Protein AF-A0A3M1UKP2-F1 (afdb_monomer_lite)

pLDDT: mean 76.38, std 10.35, range [46.41, 87.69]

Radius of gyration: 15.75 Å; chains: 1; bounding box: 36×18×48 Å

Sequence (84 aa):
MIQGIEIFTGLLFTILCVLMFQISFMGLCLAFILLAVMHHIPWENRIIQVLVYLPFALILLGVSLGAMSAFGMQTVFFGYGFHF

Structure (mmCIF, N/CA/C/O backbone):
data_AF-A0A3M1UKP2-F1
#
_entry.id   AF-A0A3M1UKP2-F1
#
loop_
_atom_site.group_PDB
_atom_site.id
_atom_s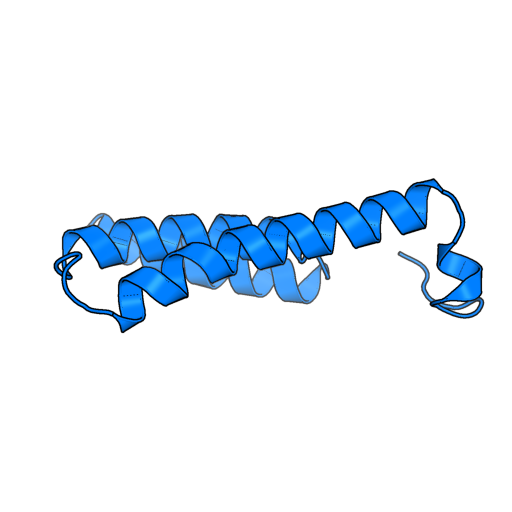ite.type_symbol
_atom_site.label_atom_id
_atom_site.label_alt_id
_atom_site.label_comp_id
_atom_site.label_asym_id
_atom_site.label_entity_id
_atom_site.label_seq_id
_atom_site.pdbx_PDB_ins_code
_atom_site.Cartn_x
_atom_site.Cartn_y
_atom_site.Cartn_z
_atom_site.occupancy
_atom_site.B_iso_or_equiv
_atom_site.auth_seq_id
_atom_site.auth_comp_id
_atom_site.auth_asym_id
_atom_site.auth_atom_id
_atom_site.pdbx_PDB_model_num
ATOM 1 N N . MET A 1 1 ? -0.133 4.849 23.549 1.00 58.12 1 MET A N 1
ATOM 2 C CA . MET A 1 1 ? 1.175 5.432 23.164 1.00 58.12 1 MET A CA 1
ATOM 3 C C . MET A 1 1 ? 1.756 4.753 21.923 1.00 58.12 1 MET A C 1
ATO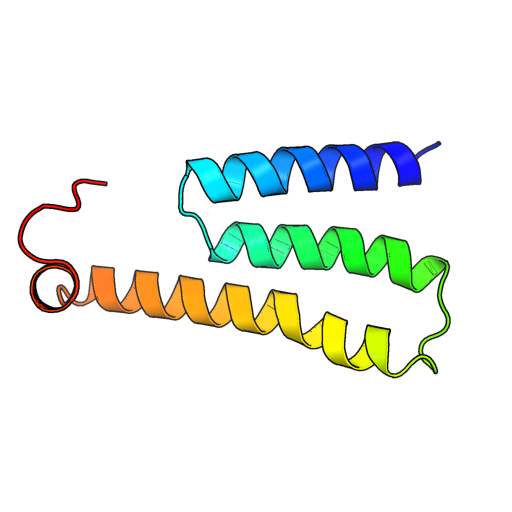M 5 O O . MET A 1 1 ? 2.145 5.463 21.011 1.00 58.12 1 MET A O 1
ATOM 9 N N . ILE A 1 2 ? 1.728 3.415 21.833 1.00 72.69 2 ILE A N 1
ATOM 10 C CA . ILE A 1 2 ? 2.262 2.652 20.686 1.00 72.69 2 ILE A CA 1
ATOM 11 C C . ILE A 1 2 ? 1.560 2.969 19.346 1.00 72.69 2 ILE A C 1
ATOM 13 O O . ILE A 1 2 ? 2.239 3.259 18.370 1.00 72.69 2 ILE A O 1
ATOM 17 N N . GLN A 1 3 ? 0.226 3.064 19.309 1.00 66.94 3 GLN A N 1
ATOM 18 C CA . GLN A 1 3 ? -0.497 3.324 18.049 1.00 66.94 3 GLN A CA 1
ATOM 19 C C . GLN A 1 3 ? -0.213 4.687 17.402 1.00 66.94 3 GLN A C 1
ATOM 21 O O . GLN A 1 3 ? -0.235 4.808 16.181 1.00 66.94 3 GLN A O 1
ATOM 26 N N . GLY A 1 4 ? 0.080 5.722 18.196 1.00 73.31 4 GLY A N 1
ATOM 27 C CA . GLY A 1 4 ? 0.478 7.022 17.643 1.00 73.31 4 GLY A CA 1
ATOM 28 C C . GLY A 1 4 ? 1.831 6.948 16.932 1.00 73.31 4 GLY A C 1
ATOM 29 O O . GLY A 1 4 ? 2.027 7.589 15.904 1.00 73.31 4 GLY A O 1
ATOM 30 N N . ILE A 1 5 ? 2.738 6.111 17.446 1.00 77.56 5 ILE A N 1
ATOM 31 C CA . ILE A 1 5 ? 4.044 5.843 16.838 1.00 77.56 5 ILE A CA 1
ATOM 32 C C . ILE A 1 5 ? 3.879 5.000 15.570 1.00 77.56 5 ILE A C 1
ATOM 34 O O . ILE A 1 5 ? 4.546 5.288 14.581 1.00 77.56 5 ILE A O 1
ATOM 38 N N . GLU A 1 6 ? 2.974 4.016 15.550 1.00 73.88 6 GLU A N 1
ATOM 39 C CA . GLU A 1 6 ? 2.666 3.233 14.340 1.00 73.88 6 GLU A CA 1
ATOM 40 C C . GLU A 1 6 ? 2.134 4.114 13.209 1.00 73.88 6 GLU A C 1
ATOM 42 O O . GLU A 1 6 ? 2.626 4.033 12.085 1.00 73.88 6 GLU A O 1
ATOM 47 N N . ILE A 1 7 ? 1.188 5.011 13.508 1.00 75.69 7 ILE A N 1
ATOM 48 C CA . ILE A 1 7 ? 0.633 5.929 12.506 1.00 75.69 7 ILE A CA 1
ATOM 49 C C . ILE A 1 7 ? 1.699 6.921 12.033 1.00 75.69 7 ILE A C 1
ATOM 51 O O . ILE A 1 7 ? 1.827 7.144 10.832 1.00 75.69 7 ILE A O 1
ATOM 55 N N . PHE A 1 8 ? 2.493 7.490 12.944 1.00 83.75 8 PHE A N 1
ATOM 56 C CA . PHE A 1 8 ? 3.558 8.428 12.579 1.00 83.75 8 PHE A CA 1
ATOM 57 C C . PHE A 1 8 ? 4.646 7.762 11.728 1.00 83.75 8 PHE A C 1
ATOM 59 O O . PHE A 1 8 ? 5.055 8.305 10.703 1.00 83.75 8 PHE A O 1
ATOM 66 N N . THR A 1 9 ? 5.076 6.560 12.117 1.00 81.00 9 THR A N 1
ATOM 67 C CA . THR A 1 9 ? 6.074 5.780 11.375 1.00 81.00 9 THR A CA 1
ATOM 68 C C . THR A 1 9 ? 5.525 5.372 10.015 1.00 81.00 9 THR A C 1
ATOM 70 O O . THR A 1 9 ? 6.215 5.532 9.014 1.00 81.00 9 THR A O 1
ATOM 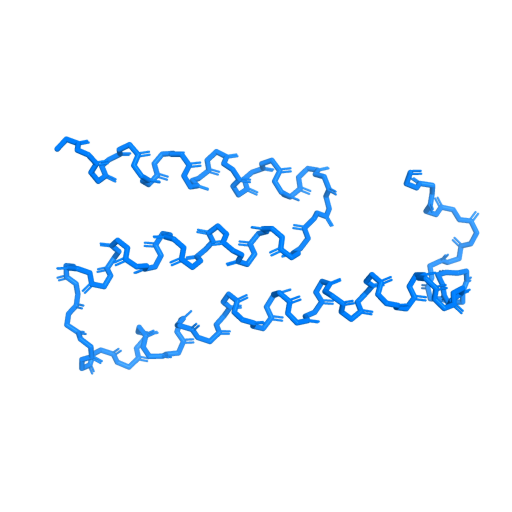73 N N . GLY A 1 10 ? 4.269 4.924 9.951 1.00 79.50 10 GLY A N 1
ATOM 74 C CA . GLY A 1 10 ? 3.598 4.608 8.696 1.00 79.50 10 GLY A CA 1
ATOM 75 C C . GLY A 1 10 ? 3.479 5.824 7.772 1.00 79.50 10 GLY A C 1
ATOM 76 O O . GLY A 1 10 ? 3.760 5.737 6.579 1.00 79.50 10 GLY A O 1
ATOM 77 N N . LEU A 1 11 ? 3.138 6.996 8.308 1.00 82.31 11 LEU A N 1
ATOM 78 C CA . LEU A 1 11 ? 3.068 8.227 7.523 1.00 82.31 11 LEU A CA 1
ATOM 79 C C . LEU A 1 11 ? 4.446 8.606 6.958 1.00 82.31 11 LEU A C 1
ATOM 81 O O . LEU A 1 11 ? 4.577 8.858 5.761 1.00 82.31 11 LEU A O 1
ATOM 85 N N . LEU A 1 12 ? 5.479 8.589 7.804 1.00 85.12 12 LEU A N 1
ATOM 86 C CA . LEU A 1 12 ? 6.851 8.909 7.411 1.00 85.12 12 LEU A CA 1
ATOM 87 C C . LEU A 1 12 ? 7.370 7.933 6.346 1.00 85.12 12 LEU A C 1
ATOM 89 O O . LEU A 1 12 ? 7.950 8.350 5.346 1.00 85.12 12 LEU A O 1
ATOM 93 N N . PHE A 1 13 ? 7.093 6.643 6.513 1.00 82.06 13 PHE A N 1
ATOM 94 C CA . PHE A 1 13 ? 7.494 5.607 5.568 1.00 82.06 13 PHE A CA 1
ATOM 95 C C . PHE A 1 13 ? 6.723 5.704 4.243 1.00 82.06 13 PHE A C 1
ATOM 97 O O . PHE A 1 13 ? 7.314 5.542 3.178 1.00 82.06 13 PHE A O 1
ATOM 104 N N . THR A 1 14 ? 5.437 6.068 4.279 1.00 79.81 14 THR A N 1
ATOM 105 C CA . THR A 1 14 ? 4.635 6.344 3.075 1.00 79.81 14 THR A CA 1
ATOM 106 C C . THR A 1 14 ? 5.216 7.515 2.279 1.00 79.81 14 THR A C 1
ATOM 108 O O . THR A 1 14 ? 5.361 7.409 1.063 1.00 79.81 14 THR A O 1
ATOM 111 N N . ILE A 1 15 ? 5.613 8.604 2.949 1.00 81.81 15 ILE A N 1
ATOM 112 C CA . ILE A 1 15 ? 6.251 9.766 2.304 1.00 81.81 15 ILE A CA 1
ATOM 113 C C . ILE A 1 15 ? 7.562 9.353 1.623 1.00 81.81 15 ILE A C 1
ATOM 115 O O . ILE A 1 15 ? 7.788 9.695 0.462 1.00 81.81 15 ILE A O 1
ATOM 119 N N . LEU A 1 16 ? 8.401 8.570 2.307 1.00 79.06 16 LEU A N 1
ATOM 120 C CA . LEU A 1 16 ? 9.646 8.054 1.732 1.00 79.06 16 LEU A CA 1
ATOM 121 C C . LEU A 1 16 ? 9.392 7.141 0.522 1.00 79.06 16 LEU A C 1
ATOM 123 O O . LEU A 1 16 ? 10.116 7.229 -0.467 1.00 79.06 16 LEU A O 1
ATOM 127 N N . CYS A 1 17 ? 8.339 6.318 0.555 1.00 78.44 17 CYS A N 1
ATOM 128 C CA . CYS A 1 17 ? 7.963 5.470 -0.579 1.00 78.44 17 CYS A CA 1
ATOM 129 C C . CYS A 1 17 ? 7.550 6.289 -1.809 1.00 78.44 17 CYS A C 1
ATOM 131 O O . CYS A 1 17 ? 7.890 5.906 -2.926 1.00 78.44 17 CYS A O 1
ATOM 133 N N . VAL A 1 18 ? 6.857 7.418 -1.620 1.00 77.25 18 VAL A N 1
ATOM 134 C CA . VAL A 1 18 ? 6.504 8.330 -2.721 1.00 77.25 18 VAL A CA 1
ATOM 135 C C . VAL A 1 18 ? 7.758 8.967 -3.322 1.00 77.25 18 VAL A C 1
ATOM 137 O O . VAL A 1 18 ? 7.894 8.994 -4.541 1.00 77.25 18 VAL A O 1
ATOM 140 N N . LEU A 1 19 ? 8.702 9.420 -2.488 1.00 74.75 19 LEU A N 1
ATOM 141 C CA . LEU A 1 19 ? 9.956 10.028 -2.956 1.00 74.75 19 LEU A CA 1
ATOM 142 C C . LEU A 1 19 ? 10.849 9.046 -3.729 1.00 74.75 19 LEU A C 1
ATOM 144 O O . LEU A 1 19 ? 11.519 9.444 -4.675 1.00 74.75 19 LEU A O 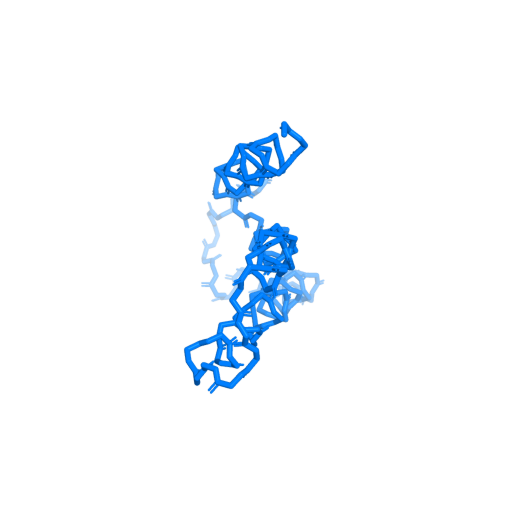1
ATOM 148 N N . MET A 1 20 ? 10.844 7.770 -3.342 1.00 75.12 20 MET A N 1
ATOM 149 C CA . MET A 1 20 ? 11.620 6.705 -3.988 1.00 75.12 20 MET A CA 1
ATOM 150 C C . MET A 1 20 ? 10.864 6.015 -5.136 1.00 75.12 20 MET A C 1
ATOM 152 O O . MET A 1 20 ? 11.342 5.014 -5.661 1.00 75.12 20 MET A O 1
ATOM 156 N N . PHE A 1 21 ? 9.668 6.498 -5.510 1.00 67.69 21 PHE A N 1
ATOM 157 C CA . PHE A 1 21 ? 8.790 5.856 -6.503 1.00 67.69 21 PHE A CA 1
ATOM 158 C C . PHE A 1 21 ? 8.501 4.368 -6.219 1.00 67.69 21 PHE A C 1
ATOM 160 O O . PHE A 1 21 ? 8.214 3.576 -7.120 1.00 67.69 21 PHE A O 1
ATOM 167 N N . GLN A 1 22 ? 8.527 3.964 -4.949 1.00 73.81 22 GLN A N 1
ATOM 168 C CA . GLN A 1 22 ? 8.453 2.562 -4.560 1.00 73.81 22 GLN A CA 1
ATOM 169 C C . GLN A 1 22 ? 7.027 2.165 -4.175 1.00 73.81 22 GLN A C 1
ATOM 171 O O . GLN A 1 22 ? 6.673 1.995 -3.005 1.00 73.81 22 GLN A O 1
ATOM 176 N N . ILE A 1 23 ? 6.202 1.998 -5.210 1.00 75.56 23 ILE A N 1
ATOM 177 C CA . ILE A 1 23 ? 4.758 1.725 -5.117 1.00 75.56 23 ILE A CA 1
ATOM 178 C C . ILE A 1 23 ? 4.472 0.453 -4.295 1.00 75.56 23 ILE A C 1
ATOM 180 O O . ILE A 1 23 ? 3.532 0.427 -3.499 1.00 75.56 23 ILE A O 1
ATOM 184 N N . SER A 1 24 ? 5.321 -0.578 -4.400 1.00 77.88 24 SER A N 1
ATOM 185 C CA . SER A 1 24 ? 5.160 -1.813 -3.618 1.00 77.88 24 SER A CA 1
ATOM 186 C C . SER A 1 24 ? 5.309 -1.590 -2.111 1.00 77.88 24 SER A C 1
ATOM 188 O O . SER A 1 24 ? 4.522 -2.119 -1.325 1.00 77.88 24 SER A O 1
ATOM 190 N N . PHE A 1 25 ? 6.297 -0.792 -1.687 1.00 77.06 25 PHE A N 1
ATOM 191 C CA . PHE A 1 25 ? 6.495 -0.498 -0.264 1.00 77.06 25 PHE A CA 1
ATOM 192 C C . PHE A 1 25 ? 5.430 0.452 0.281 1.00 77.06 25 PHE A C 1
ATOM 194 O O . PHE A 1 25 ? 5.042 0.322 1.442 1.00 77.06 25 PHE A O 1
ATOM 201 N N . MET A 1 26 ? 4.876 1.322 -0.567 1.00 80.06 26 MET A N 1
ATOM 202 C CA . MET A 1 26 ? 3.718 2.140 -0.213 1.00 80.06 26 MET A CA 1
ATOM 203 C C . MET A 1 26 ? 2.502 1.270 0.148 1.00 80.06 26 MET A C 1
ATOM 205 O O . MET A 1 26 ? 1.845 1.525 1.157 1.00 80.06 26 MET A O 1
ATOM 209 N N . GLY A 1 27 ? 2.237 0.209 -0.624 1.00 81.69 27 GLY A N 1
ATOM 210 C CA . GLY A 1 27 ? 1.171 -0.750 -0.323 1.00 81.69 27 GLY A CA 1
ATOM 211 C C . GLY A 1 27 ? 1.388 -1.490 1.002 1.00 81.69 27 GLY A C 1
ATOM 212 O O . GLY A 1 27 ? 0.474 -1.572 1.817 1.00 81.69 27 GLY A O 1
ATOM 213 N N . LEU A 1 28 ? 2.612 -1.953 1.277 1.00 80.25 28 LEU A N 1
ATOM 214 C CA . LEU A 1 28 ? 2.951 -2.578 2.565 1.00 80.25 28 LEU A CA 1
ATOM 215 C C . LEU A 1 28 ? 2.751 -1.622 3.746 1.00 80.25 28 LEU A C 1
ATOM 217 O O . LEU A 1 28 ? 2.209 -2.010 4.779 1.00 80.25 28 LEU A O 1
ATOM 221 N N . CYS A 1 29 ? 3.146 -0.363 3.587 1.00 83.25 29 CYS A N 1
ATOM 222 C CA . CYS A 1 29 ? 2.990 0.639 4.629 1.00 83.25 29 CYS A CA 1
ATOM 223 C C . CYS A 1 29 ? 1.514 0.923 4.946 1.00 83.25 29 CYS A C 1
ATOM 225 O O . CYS A 1 29 ? 1.105 0.913 6.108 1.00 83.25 29 CYS A O 1
ATOM 227 N N . LEU A 1 30 ? 0.696 1.079 3.902 1.00 81.62 30 LEU A N 1
ATOM 228 C CA . LEU A 1 30 ? -0.752 1.213 4.033 1.00 81.62 30 LEU A CA 1
ATOM 229 C C . LEU A 1 30 ? -1.384 0.005 4.728 1.00 81.62 30 LEU A C 1
ATOM 231 O O . LEU A 1 30 ? -2.279 0.201 5.543 1.00 81.62 30 LEU A O 1
ATOM 235 N N . ALA A 1 31 ? -0.903 -1.217 4.476 1.00 84.25 31 ALA A N 1
ATOM 236 C CA . ALA A 1 31 ? -1.394 -2.413 5.162 1.00 84.25 31 ALA A CA 1
ATOM 237 C C . ALA A 1 31 ? -1.159 -2.353 6.681 1.00 84.25 31 ALA A C 1
ATOM 239 O O . ALA A 1 31 ? -2.066 -2.673 7.448 1.00 84.25 31 ALA A O 1
ATOM 240 N N . PHE A 1 32 ? 0.019 -1.897 7.124 1.00 81.88 32 PHE A N 1
ATOM 241 C CA . PHE A 1 32 ? 0.319 -1.740 8.552 1.00 81.88 32 PHE A CA 1
ATOM 242 C C . PHE A 1 32 ? -0.544 -0.662 9.215 1.00 81.88 32 PHE A C 1
ATOM 244 O O . PHE A 1 32 ? -1.082 -0.888 10.298 1.00 81.88 32 PHE A O 1
ATOM 251 N N . ILE A 1 33 ? -0.741 0.483 8.551 1.00 81.19 33 ILE A N 1
ATOM 252 C CA . ILE A 1 33 ? -1.638 1.535 9.056 1.00 81.19 33 ILE A CA 1
ATOM 253 C C . ILE A 1 33 ? -3.070 1.001 9.146 1.00 81.19 33 ILE A C 1
ATOM 255 O O . ILE A 1 33 ? -3.756 1.216 10.146 1.00 81.19 33 ILE A O 1
ATOM 259 N N . LEU A 1 34 ? -3.520 0.279 8.119 1.00 82.25 34 LEU A N 1
ATOM 260 C CA . LEU A 1 34 ? -4.865 -0.266 8.080 1.00 82.25 34 LEU A CA 1
ATOM 261 C C . LEU A 1 34 ? -5.089 -1.296 9.188 1.00 82.25 34 LEU A C 1
ATOM 263 O O . LEU A 1 34 ? -6.128 -1.262 9.836 1.00 82.25 34 LEU A O 1
ATOM 267 N N . LEU A 1 35 ? -4.099 -2.142 9.473 1.00 81.69 35 LEU A N 1
ATOM 268 C CA . LEU A 1 35 ? -4.157 -3.100 10.574 1.00 81.69 35 LEU A CA 1
ATOM 269 C C . LEU A 1 35 ? -4.378 -2.397 11.926 1.00 81.69 35 LEU A C 1
ATOM 271 O O . LEU A 1 35 ? -5.252 -2.799 12.696 1.00 81.69 35 LEU A O 1
ATOM 275 N N . ALA A 1 36 ? -3.658 -1.300 12.181 1.00 80.31 36 ALA A N 1
ATOM 276 C CA . ALA A 1 36 ? -3.842 -0.493 13.387 1.00 80.31 36 ALA A CA 1
ATOM 277 C C . ALA A 1 36 ? -5.225 0.189 13.442 1.00 80.31 36 ALA A C 1
ATOM 279 O O . ALA A 1 36 ? -5.812 0.316 14.519 1.00 80.31 36 ALA A O 1
ATOM 280 N N . VAL A 1 37 ? -5.769 0.604 12.292 1.00 78.94 37 VAL A N 1
ATOM 281 C CA . VAL A 1 37 ? -7.110 1.206 12.176 1.00 78.94 37 VAL A CA 1
ATOM 282 C C . VAL A 1 37 ? -8.217 0.174 12.417 1.00 78.94 37 VAL A C 1
ATOM 284 O O . VAL A 1 37 ? -9.197 0.471 13.099 1.00 78.94 37 VAL A O 1
ATOM 287 N N . MET A 1 38 ? -8.057 -1.053 11.922 1.00 81.00 38 MET A N 1
ATOM 288 C CA . MET A 1 38 ? -9.027 -2.143 12.101 1.00 81.00 38 MET A CA 1
ATOM 289 C C . MET A 1 38 ? -9.131 -2.622 13.549 1.00 81.00 38 MET A C 1
ATOM 291 O O . MET A 1 38 ? -10.141 -3.198 13.937 1.00 81.00 38 MET A O 1
ATOM 295 N N . HIS A 1 39 ? -8.127 -2.328 14.374 1.00 80.62 39 HIS A N 1
ATOM 296 C CA . HIS A 1 39 ? -8.209 -2.528 15.818 1.00 80.62 39 HIS A CA 1
ATOM 297 C C . HIS A 1 39 ? -9.237 -1.610 16.502 1.00 80.62 39 HIS A C 1
ATOM 299 O O . HIS A 1 39 ? -9.736 -1.950 17.572 1.00 80.62 39 HIS A O 1
ATOM 305 N N . HIS A 1 40 ? -9.558 -0.460 15.900 1.00 78.75 40 HIS A N 1
ATOM 306 C CA . HIS A 1 40 ? -10.528 0.507 16.430 1.00 78.75 40 HIS A CA 1
ATOM 307 C C . HIS A 1 40 ? -11.860 0.503 15.684 1.00 78.75 40 HIS A C 1
ATOM 309 O O . HIS A 1 40 ? -12.880 0.888 16.253 1.00 78.75 40 HIS A O 1
ATOM 315 N N . ILE A 1 41 ? -11.862 0.095 14.413 1.00 82.44 41 ILE A N 1
ATOM 316 C CA . ILE A 1 41 ? -13.049 0.123 13.557 1.00 82.44 41 ILE A CA 1
ATOM 317 C C . ILE A 1 41 ? -13.546 -1.305 13.311 1.00 82.44 41 ILE A C 1
ATOM 319 O O . ILE A 1 41 ? -12.783 -2.132 12.812 1.00 82.44 41 ILE A O 1
ATOM 323 N N . PRO A 1 42 ? -14.829 -1.604 13.586 1.00 80.12 42 PRO A N 1
ATOM 324 C CA . PRO A 1 42 ? -15.385 -2.927 13.341 1.00 80.12 42 PRO A CA 1
ATOM 325 C C . PRO A 1 42 ? -15.389 -3.272 11.846 1.00 80.12 42 PRO A C 1
ATOM 327 O O . PRO A 1 42 ? -15.673 -2.434 10.985 1.00 80.12 42 PRO A O 1
ATOM 330 N N . TRP A 1 43 ? -15.140 -4.549 11.546 1.00 80.31 43 TRP A N 1
ATOM 331 C CA . TRP A 1 43 ? -15.101 -5.107 10.186 1.00 80.31 43 TRP A CA 1
ATOM 332 C C . TRP A 1 43 ? -16.418 -4.946 9.396 1.00 80.31 43 TRP A C 1
ATOM 334 O O . TRP A 1 43 ? -16.426 -5.044 8.169 1.00 80.31 43 TRP A O 1
ATOM 344 N N . GLU A 1 44 ? -17.544 -4.675 10.065 1.00 86.12 44 GLU A N 1
ATOM 345 C CA . GLU A 1 44 ? -18.844 -4.437 9.414 1.00 86.12 44 GLU A CA 1
ATOM 346 C C . GLU A 1 44 ? -18.864 -3.185 8.524 1.00 86.12 44 GLU A C 1
ATOM 348 O O . GLU A 1 44 ? -19.737 -3.034 7.666 1.00 86.12 44 GLU A O 1
ATOM 353 N N . ASN A 1 45 ? -17.892 -2.284 8.686 1.00 83.50 45 ASN A N 1
ATOM 354 C CA . ASN A 1 45 ? -17.826 -1.074 7.889 1.00 83.50 45 ASN A CA 1
ATOM 355 C C . ASN A 1 45 ? -17.347 -1.389 6.459 1.00 83.50 45 ASN A C 1
ATOM 357 O O . ASN A 1 45 ? -16.179 -1.711 6.234 1.00 83.50 45 ASN A O 1
ATOM 361 N N . ARG A 1 46 ? -18.241 -1.251 5.469 1.00 83.44 46 ARG A N 1
ATOM 362 C CA . ARG A 1 46 ? -17.946 -1.528 4.046 1.00 83.44 46 ARG A CA 1
ATOM 363 C C . ARG A 1 46 ? -16.724 -0.771 3.522 1.00 83.44 46 ARG A C 1
ATOM 365 O O . ARG A 1 46 ? -16.018 -1.283 2.661 1.00 83.44 46 ARG A O 1
ATOM 372 N N . ILE A 1 47 ? -16.453 0.422 4.055 1.00 85.06 47 ILE A N 1
ATOM 373 C CA . ILE A 1 47 ? -15.275 1.215 3.679 1.00 85.06 47 ILE A CA 1
ATOM 374 C C . ILE A 1 47 ? -13.991 0.456 4.017 1.00 85.06 47 ILE A C 1
ATOM 376 O O . ILE A 1 47 ? -13.115 0.358 3.167 1.00 85.06 47 ILE A O 1
ATOM 380 N N . ILE A 1 48 ? -13.898 -0.127 5.216 1.00 83.12 48 ILE A N 1
ATOM 381 C CA . ILE A 1 48 ? -12.724 -0.888 5.664 1.00 83.12 48 ILE A CA 1
ATOM 382 C C . ILE A 1 48 ? -12.532 -2.135 4.807 1.00 83.12 48 ILE A C 1
ATOM 384 O O . ILE A 1 48 ? -11.413 -2.412 4.387 1.00 83.12 48 ILE A O 1
ATOM 388 N N . GLN A 1 49 ? -13.619 -2.836 4.477 1.00 83.94 49 GLN A N 1
ATOM 389 C CA . GLN A 1 49 ? -13.561 -4.012 3.606 1.00 83.94 49 GLN A CA 1
ATOM 390 C C . GLN A 1 49 ? -12.963 -3.677 2.235 1.00 83.94 49 GLN A C 1
ATOM 392 O O . GLN A 1 49 ? -12.139 -4.431 1.730 1.00 83.94 49 GLN A O 1
ATOM 397 N N . VAL A 1 50 ? -13.319 -2.526 1.654 1.00 85.50 50 VAL A N 1
ATOM 398 C CA . VAL A 1 50 ? -12.730 -2.059 0.388 1.00 85.50 50 VAL A CA 1
ATOM 399 C C . VAL A 1 50 ? -11.284 -1.592 0.584 1.00 85.50 50 VAL A C 1
ATOM 401 O O . VAL A 1 50 ? -10.414 -1.934 -0.217 1.00 85.50 50 VAL A O 1
ATOM 404 N N . LEU A 1 51 ? -11.003 -0.851 1.661 1.00 85.44 51 LEU A N 1
ATOM 405 C CA . LEU A 1 51 ? -9.671 -0.311 1.951 1.00 85.44 51 LEU A CA 1
ATOM 406 C C . LEU A 1 51 ? -8.625 -1.409 2.179 1.00 85.44 51 LEU A C 1
ATOM 408 O O . LEU A 1 51 ? -7.461 -1.184 1.868 1.00 85.44 51 LEU A O 1
ATOM 412 N N . VAL A 1 52 ? -9.030 -2.595 2.651 1.00 86.19 52 VAL A N 1
ATOM 413 C CA . VAL A 1 52 ? -8.148 -3.768 2.798 1.00 86.19 52 VAL A CA 1
ATOM 414 C C . VAL A 1 52 ? -7.560 -4.213 1.466 1.00 86.19 52 VAL A C 1
ATOM 416 O O . VAL A 1 52 ? -6.413 -4.641 1.445 1.00 86.19 52 VAL A O 1
ATOM 419 N N . TYR A 1 53 ? -8.280 -4.078 0.351 1.00 86.38 53 TYR A N 1
ATOM 420 C CA . TYR A 1 53 ? -7.772 -4.487 -0.963 1.00 86.38 53 TYR A CA 1
ATOM 421 C C . TYR A 1 53 ? -6.788 -3.484 -1.576 1.00 86.38 53 TYR A C 1
ATOM 423 O O . TYR A 1 53 ? -5.949 -3.870 -2.390 1.00 86.38 53 TYR A O 1
ATOM 431 N N . LEU A 1 54 ? -6.855 -2.213 -1.169 1.00 86.12 54 LEU A N 1
ATOM 432 C CA . LEU A 1 54 ? -5.987 -1.141 -1.659 1.00 86.12 54 LEU A CA 1
ATOM 433 C C . LEU A 1 54 ? -4.477 -1.452 -1.513 1.00 86.12 54 LEU A C 1
ATOM 435 O O . LEU A 1 54 ? -3.769 -1.363 -2.519 1.00 86.12 54 LEU A O 1
ATOM 439 N N . PRO A 1 55 ? -3.950 -1.846 -0.333 1.00 85.88 55 PRO A N 1
ATOM 440 C CA . PRO A 1 55 ? -2.533 -2.167 -0.188 1.00 85.88 55 PRO A CA 1
ATOM 441 C C . PRO A 1 55 ? -2.097 -3.344 -1.068 1.00 85.88 55 PRO A C 1
ATOM 443 O O . PRO A 1 55 ? -1.028 -3.284 -1.674 1.00 85.88 55 PRO A O 1
ATOM 446 N N . PHE A 1 56 ? -2.928 -4.382 -1.210 1.00 85.31 56 PHE A N 1
ATOM 447 C CA . PHE A 1 56 ? -2.619 -5.518 -2.084 1.00 85.31 56 PHE A CA 1
ATOM 448 C C . PHE A 1 56 ? -2.585 -5.113 -3.557 1.00 85.31 56 PHE A C 1
ATOM 450 O O . PHE A 1 56 ? -1.679 -5.528 -4.276 1.00 85.31 56 PHE A O 1
ATOM 457 N N . ALA A 1 57 ? -3.520 -4.269 -3.997 1.00 87.69 57 ALA A N 1
ATOM 458 C CA . ALA A 1 57 ? -3.531 -3.746 -5.359 1.00 87.69 57 ALA A CA 1
ATOM 459 C C . ALA A 1 57 ? -2.262 -2.933 -5.665 1.00 87.69 57 ALA A C 1
ATOM 461 O O . ALA A 1 57 ? -1.674 -3.104 -6.731 1.00 87.69 57 ALA A O 1
ATOM 462 N N . LEU A 1 58 ? -1.799 -2.109 -4.717 1.00 84.75 58 LEU A N 1
ATOM 463 C CA . LEU A 1 58 ? -0.557 -1.337 -4.849 1.00 84.75 58 LEU A CA 1
ATOM 464 C C . LEU A 1 58 ? 0.688 -2.231 -4.898 1.00 84.75 58 LEU A C 1
ATOM 466 O O . LEU A 1 58 ? 1.557 -2.013 -5.741 1.00 84.75 58 LEU A O 1
ATOM 470 N N . ILE A 1 59 ? 0.764 -3.260 -4.048 1.00 85.31 59 ILE A N 1
ATOM 471 C CA . ILE A 1 59 ? 1.859 -4.242 -4.085 1.00 85.31 59 ILE A CA 1
ATOM 472 C C . ILE A 1 59 ? 1.881 -4.950 -5.437 1.00 85.31 59 ILE A C 1
ATOM 474 O O . ILE A 1 59 ? 2.932 -5.045 -6.065 1.00 85.31 59 ILE A O 1
ATOM 478 N N . LEU A 1 60 ? 0.724 -5.414 -5.906 1.00 86.81 60 LEU A N 1
ATOM 479 C CA . LEU A 1 60 ? 0.616 -6.150 -7.158 1.00 86.81 60 LEU A CA 1
ATOM 480 C C . LEU A 1 60 ? 0.967 -5.262 -8.359 1.00 86.81 60 LEU A C 1
ATOM 482 O O . LEU A 1 60 ? 1.695 -5.707 -9.244 1.00 86.81 60 LEU A O 1
ATOM 486 N N . LEU A 1 61 ? 0.551 -3.991 -8.351 1.00 84.94 61 LEU A N 1
ATOM 487 C CA . LEU A 1 61 ? 0.974 -2.991 -9.336 1.00 84.94 61 LEU A CA 1
ATOM 488 C C . LEU A 1 61 ? 2.486 -2.771 -9.319 1.00 84.94 61 LEU A C 1
ATOM 490 O O . LEU A 1 61 ? 3.119 -2.852 -10.366 1.00 84.94 61 LEU A O 1
ATOM 494 N N . GLY A 1 62 ? 3.076 -2.518 -8.151 1.00 81.62 62 GLY A N 1
ATOM 495 C CA . GLY A 1 62 ? 4.510 -2.263 -8.048 1.00 81.62 62 GLY A CA 1
ATOM 496 C C . GLY A 1 62 ? 5.354 -3.480 -8.441 1.00 81.62 62 GLY A C 1
ATOM 497 O O . GLY A 1 62 ? 6.343 -3.333 -9.155 1.00 81.62 62 GLY A O 1
ATOM 498 N N . VAL A 1 63 ? 4.932 -4.693 -8.068 1.00 82.56 63 VAL A N 1
ATOM 499 C CA . VAL A 1 63 ? 5.562 -5.946 -8.518 1.00 82.56 63 VAL A CA 1
ATOM 500 C C . VAL A 1 63 ? 5.420 -6.116 -10.027 1.00 82.56 63 VAL A C 1
ATOM 502 O O . VAL A 1 63 ? 6.392 -6.477 -10.681 1.00 82.56 63 VAL A O 1
ATOM 505 N N . SER A 1 64 ? 4.252 -5.815 -10.597 1.00 83.69 64 SER A N 1
ATOM 506 C CA . SER A 1 64 ? 4.037 -5.890 -12.047 1.00 83.69 64 SER A CA 1
ATOM 507 C C . SER A 1 64 ? 4.939 -4.907 -12.795 1.00 83.69 64 SER A C 1
ATOM 509 O O . SER A 1 64 ? 5.590 -5.292 -13.762 1.00 83.69 64 SER A O 1
ATOM 511 N N . LEU A 1 65 ? 5.054 -3.666 -12.312 1.00 79.62 65 LEU A N 1
ATOM 512 C CA . LEU A 1 65 ? 5.947 -2.652 -12.879 1.00 79.62 65 LEU A CA 1
ATOM 513 C C . LEU A 1 65 ? 7.425 -3.058 -12.759 1.00 79.62 65 LEU 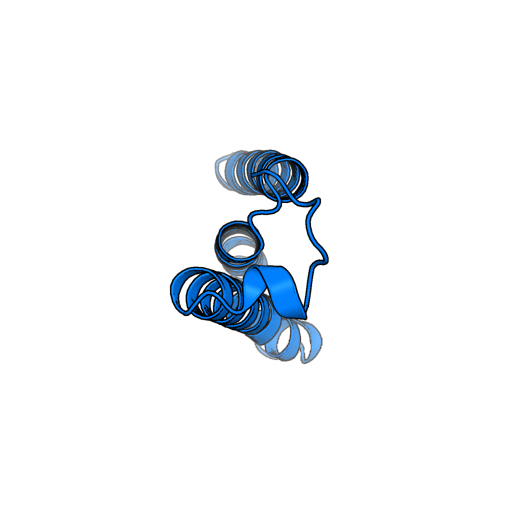A C 1
ATOM 515 O O . LEU A 1 65 ? 8.172 -2.940 -13.729 1.00 79.62 65 LEU A O 1
ATOM 519 N N . GLY A 1 66 ? 7.838 -3.596 -11.607 1.00 77.31 66 GLY A N 1
ATOM 520 C CA . GLY A 1 66 ? 9.188 -4.127 -11.402 1.00 77.31 66 GLY A CA 1
ATOM 521 C C . GLY A 1 66 ? 9.493 -5.335 -12.293 1.00 77.31 66 GLY A C 1
ATOM 522 O O . GLY A 1 66 ? 10.574 -5.421 -12.872 1.00 77.31 66 GLY A O 1
ATOM 523 N N . ALA A 1 67 ? 8.525 -6.233 -12.485 1.00 80.69 67 ALA A N 1
ATOM 524 C CA . ALA A 1 67 ? 8.651 -7.349 -13.414 1.00 80.69 67 ALA A CA 1
ATOM 525 C C . ALA A 1 67 ? 8.793 -6.848 -14.859 1.00 80.69 67 ALA A C 1
ATOM 527 O O . ALA A 1 67 ? 9.700 -7.278 -15.566 1.00 80.69 67 ALA A O 1
ATOM 528 N N . MET A 1 68 ? 7.965 -5.891 -15.293 1.00 77.56 68 MET A N 1
ATOM 529 C CA . MET A 1 68 ? 8.068 -5.284 -16.627 1.00 77.56 68 MET A CA 1
ATOM 530 C C . MET A 1 68 ? 9.422 -4.593 -16.858 1.00 77.56 68 MET A C 1
ATOM 532 O O . MET A 1 68 ? 9.962 -4.674 -17.962 1.00 77.56 68 MET A O 1
ATOM 536 N N . SER A 1 69 ? 9.985 -3.959 -15.824 1.00 72.75 69 SER A N 1
ATOM 537 C CA . SER A 1 69 ? 11.354 -3.425 -15.834 1.00 72.75 69 SER A CA 1
ATOM 538 C C . SER A 1 69 ? 12.395 -4.532 -16.038 1.00 72.75 69 SER A C 1
ATOM 540 O O . SER A 1 69 ? 13.208 -4.436 -16.956 1.00 72.75 69 SER A O 1
ATOM 542 N N . ALA A 1 70 ? 12.316 -5.625 -15.270 1.00 73.44 70 ALA A N 1
ATOM 543 C CA . ALA A 1 70 ? 13.231 -6.763 -15.385 1.00 73.44 70 ALA A CA 1
ATOM 544 C C . ALA A 1 70 ? 13.147 -7.481 -16.746 1.00 73.44 70 ALA A C 1
ATOM 546 O O . ALA A 1 70 ? 14.159 -7.957 -17.256 1.00 73.44 70 ALA A O 1
ATOM 547 N N . PHE A 1 71 ? 11.965 -7.514 -17.370 1.00 77.19 71 PHE A N 1
ATOM 548 C CA . PHE A 1 71 ? 11.771 -8.019 -18.736 1.00 77.19 71 PHE A CA 1
ATOM 549 C C . PHE A 1 71 ? 12.221 -7.031 -19.831 1.00 77.19 71 PHE A C 1
ATOM 551 O O . PHE A 1 71 ? 12.030 -7.304 -21.015 1.00 77.19 71 PHE A O 1
ATOM 558 N N . GLY A 1 72 ? 12.812 -5.886 -19.472 1.00 66.62 72 GLY A N 1
ATOM 559 C CA . GLY A 1 72 ? 13.357 -4.913 -20.421 1.00 66.62 72 GLY A CA 1
ATOM 560 C C . GLY A 1 72 ? 12.306 -4.061 -21.140 1.00 66.62 72 GLY A C 1
ATOM 561 O O . GLY A 1 72 ? 12.658 -3.288 -22.027 1.00 66.62 72 GLY A O 1
ATOM 562 N N . MET A 1 73 ? 11.026 -4.137 -20.750 1.00 64.50 73 MET A N 1
ATOM 563 C CA . MET A 1 73 ? 9.944 -3.321 -21.330 1.00 64.50 73 MET A CA 1
ATOM 564 C C . MET A 1 73 ? 9.944 -1.871 -20.831 1.00 64.50 73 MET A C 1
ATOM 566 O O . MET A 1 73 ? 9.117 -1.060 -21.253 1.00 64.50 73 MET A O 1
ATOM 570 N N . GLN A 1 74 ? 10.880 -1.522 -19.949 1.00 59.97 74 GLN A N 1
ATOM 571 C CA . GLN A 1 74 ? 10.996 -0.181 -19.392 1.00 59.97 74 GLN A CA 1
ATOM 572 C C . GLN A 1 74 ? 11.210 0.871 -20.482 1.00 59.97 74 GLN A C 1
ATOM 574 O O . GLN A 1 74 ? 10.570 1.910 -20.445 1.00 59.97 74 GLN A O 1
ATOM 579 N N . THR A 1 75 ? 12.000 0.562 -21.512 1.00 56.16 75 THR A N 1
ATOM 580 C CA . THR A 1 75 ? 12.284 1.466 -22.640 1.00 56.16 75 THR A CA 1
ATOM 581 C C . THR A 1 75 ? 11.098 1.671 -23.590 1.00 56.16 75 THR A C 1
ATOM 583 O O . THR A 1 75 ? 11.064 2.672 -24.303 1.00 56.16 75 THR A O 1
ATOM 586 N N . VAL A 1 76 ? 10.126 0.749 -23.597 1.00 60.00 76 VAL A N 1
ATOM 587 C CA . VAL A 1 76 ? 8.939 0.784 -24.473 1.00 60.00 76 VAL A CA 1
ATOM 588 C C . VAL A 1 76 ? 7.808 1.604 -23.849 1.00 60.00 76 VAL A C 1
ATOM 590 O O . VAL A 1 76 ? 7.130 2.345 -24.555 1.00 60.00 76 VAL A O 1
ATOM 593 N N . PHE A 1 77 ? 7.618 1.505 -22.529 1.00 56.91 77 PHE A N 1
ATOM 594 C CA . PHE A 1 77 ? 6.575 2.250 -21.807 1.00 56.91 77 PHE A CA 1
ATOM 595 C C . PHE A 1 77 ? 7.065 3.578 -21.219 1.00 56.91 77 PHE A C 1
ATOM 597 O O . PHE A 1 77 ? 6.288 4.520 -21.087 1.00 56.91 77 PHE A O 1
ATOM 604 N N . PHE A 1 78 ? 8.352 3.671 -20.897 1.00 59.75 78 PHE A N 1
ATOM 605 C CA . PHE A 1 78 ? 8.988 4.837 -20.304 1.00 59.75 78 PHE A CA 1
ATOM 606 C C . PHE A 1 78 ? 10.163 5.213 -21.211 1.00 59.75 78 PHE A C 1
ATOM 608 O O . PHE A 1 78 ? 11.287 4.758 -21.018 1.00 59.75 78 PHE A O 1
ATOM 615 N N . GLY A 1 79 ? 9.884 5.973 -22.277 1.00 51.41 79 GLY A N 1
ATOM 616 C CA . GLY A 1 79 ? 10.881 6.328 -23.292 1.00 51.41 79 GLY A CA 1
ATOM 617 C C . GLY A 1 79 ? 12.202 6.798 -22.675 1.00 51.41 79 GLY A C 1
ATOM 618 O O . GLY A 1 79 ? 12.170 7.591 -21.743 1.00 51.41 79 GLY A O 1
ATOM 619 N N . TYR A 1 80 ? 13.316 6.249 -23.178 1.00 51.50 80 TYR A N 1
ATOM 620 C CA . TYR A 1 80 ? 14.758 6.544 -22.995 1.00 51.50 80 TYR A CA 1
ATOM 621 C C . TYR A 1 80 ? 15.218 7.630 -21.979 1.00 51.50 80 TYR A C 1
ATOM 623 O O . TYR A 1 80 ? 16.136 8.395 -22.268 1.00 51.50 80 TYR A O 1
ATOM 631 N N . GLY A 1 81 ? 14.613 7.732 -20.793 1.00 50.16 81 GLY A N 1
ATOM 632 C CA . GLY A 1 81 ? 14.818 8.890 -19.912 1.00 50.16 81 GLY A CA 1
ATOM 633 C C . GLY A 1 81 ? 14.437 8.712 -18.444 1.00 50.16 81 GLY A C 1
ATOM 634 O O . GLY A 1 81 ? 14.769 9.578 -17.640 1.00 50.16 81 GLY A O 1
ATOM 635 N N . PHE A 1 82 ? 13.815 7.599 -18.049 1.00 48.47 82 PHE A N 1
ATOM 636 C CA . PHE A 1 82 ? 13.726 7.245 -16.632 1.00 48.47 82 PHE A CA 1
ATOM 637 C C . PHE A 1 82 ? 15.009 6.510 -16.238 1.00 48.47 82 PHE A C 1
ATOM 639 O O . PHE A 1 82 ? 15.097 5.292 -16.339 1.00 48.47 82 PHE A O 1
ATOM 646 N N . HIS A 1 83 ? 16.030 7.278 -15.861 1.00 46.41 83 HIS A N 1
ATOM 647 C CA . HIS A 1 83 ? 17.146 6.783 -15.059 1.00 46.41 83 HIS A CA 1
ATOM 648 C C . HIS A 1 83 ? 16.646 6.640 -13.614 1.00 46.41 83 HIS A C 1
ATOM 650 O O . HIS A 1 83 ? 16.319 7.644 -12.980 1.00 46.41 83 HIS A O 1
ATOM 656 N N . PHE A 1 84 ? 16.540 5.403 -13.135 1.00 51.00 84 PHE A N 1
ATOM 657 C CA . PHE A 1 84 ? 16.533 5.062 -11.705 1.00 51.00 84 PHE A CA 1
ATOM 658 C C . PHE A 1 84 ? 17.979 4.980 -11.219 1.00 51.00 84 PHE A C 1
ATOM 660 O O . PHE A 1 84 ? 18.833 4.504 -12.006 1.00 51.00 84 PHE A O 1
#

Foldseek 3Di:
DVLVVLLVVLVVQLVVCVVVVQQLSNLVSLQSNLVSVCVVDPPPPVVSVVSNCVSVVSNVVNVVVVVCVVVVCCCVVP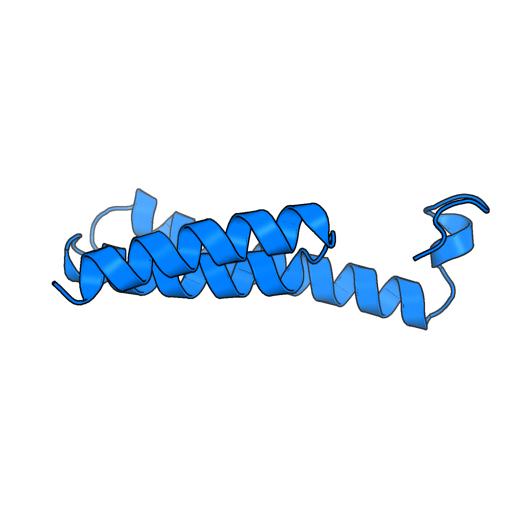PPDPDD

Secondary structure (DSSP, 8-state):
-HHHHHHHHHHHHHHHHHHTT-HHHHHHHHHHHHHHHHTTS-TT-HHHHHHHHHHHHHHHHHHHHHHHHHTTTHHHHS-S----